Protein AF-A0A9P9GYM7-F1 (afdb_monomer_lite)

Foldseek 3Di:
DFPCPPPPACNVPPLVCQLVPPVALLSLLSVLLVVLLVCLVVVNNVSSVVSNVSSVVSLCVLQDDDPPHPDRPQDVSSLSSLLSNLVSQVSPPVRPCNVVSLVVSVVSVCVVCVPLPPQPALHRSLLSSLVSLVVVCVVDVVVVPPPNVVSVVSVPPYDHDPRRDDPPPPDDD

Secondary structure (DSSP, 8-state):
-B-TT-TTSHIIIIIHHHHHHH-SHHHHHHHHHHHHHHHHHTT-HHHHHHHHHHHHHHHHHHHSPPTT-SS----HHHHHHHHHHHHHHHH-TT-TTHHHHHHHHHHHHHHH-SSTTS-----HHHHHHHHHHHHHHHH-GGGGGTTSHHHHHHHTT----TTSB--------

Sequence (173 aa):
MISTTQVRNGFSKDLMQMVLSRGDTATRALWNSMMAVAAIHYSEKAVALTYMTNAFRWLSASLSPGRNANTMELNETHFATCMMLCTYSVFDETDSHWLTHLNGAKSMLQKLYPDHKKHIKADFLFTWFLYHEVLACFAQPLRQANNCLDVLLLLKTSDCDSTLVGHDKICSE

pLDDT: mean 76.63, std 17.41, range [35.94, 96.94]

InterPro domains:
  IPR021858 Fungal transcription factor [PF11951] (6-141)

Radius of gyration: 16.47 Å; chains: 1; bounding box: 66×39×39 Å

Structure (mmCIF, N/CA/C/O backbone):
data_AF-A0A9P9GYM7-F1
#
_entry.id   AF-A0A9P9GYM7-F1
#
loop_
_atom_site.group_PDB
_atom_site.id
_atom_site.type_symbol
_atom_site.label_atom_id
_atom_site.label_alt_id
_atom_site.label_comp_id
_atom_site.label_asym_id
_atom_site.label_entity_id
_atom_site.label_seq_id
_atom_site.pdbx_PDB_ins_code
_atom_site.Cartn_x
_atom_site.Cartn_y
_atom_site.Cartn_z
_atom_site.occupancy
_atom_site.B_iso_or_equiv
_atom_site.auth_seq_id
_atom_site.auth_comp_id
_atom_site.auth_asym_id
_atom_site.auth_atom_id
_atom_site.pdbx_PDB_model_num
ATOM 1 N N . MET A 1 1 ? -14.441 3.290 1.509 1.00 52.06 1 MET A N 1
ATOM 2 C CA . MET A 1 1 ? -13.468 2.317 2.044 1.00 52.06 1 MET A CA 1
ATOM 3 C C . MET A 1 1 ? -13.149 1.337 0.928 1.00 52.06 1 MET A C 1
ATOM 5 O O . MET A 1 1 ? -14.090 0.824 0.335 1.00 52.06 1 MET A O 1
ATOM 9 N N . ILE A 1 2 ? -11.874 1.135 0.583 1.00 65.25 2 ILE A N 1
ATOM 10 C CA . ILE A 1 2 ? -11.497 0.097 -0.388 1.00 65.25 2 ILE A CA 1
ATOM 11 C C . ILE A 1 2 ? -11.692 -1.257 0.283 1.00 65.25 2 ILE A C 1
ATOM 13 O O . ILE A 1 2 ? -11.210 -1.467 1.395 1.00 65.25 2 ILE A O 1
ATOM 17 N N . SER A 1 3 ? -12.396 -2.167 -0.385 1.00 65.00 3 SER A N 1
ATOM 18 C CA . SER A 1 3 ? -12.511 -3.538 0.098 1.00 65.00 3 SER A CA 1
ATOM 19 C C . SER A 1 3 ? -11.220 -4.291 -0.223 1.00 65.00 3 SER A C 1
ATOM 21 O O . SER A 1 3 ? -10.965 -4.624 -1.375 1.00 65.00 3 SER A O 1
ATOM 23 N N . THR A 1 4 ? -10.400 -4.574 0.789 1.00 64.44 4 THR A N 1
ATOM 24 C CA . THR A 1 4 ? -9.218 -5.450 0.671 1.00 64.44 4 THR A CA 1
ATOM 25 C C . THR A 1 4 ? -9.593 -6.925 0.488 1.00 64.44 4 THR A C 1
ATOM 27 O O . THR A 1 4 ? -8.745 -7.736 0.128 1.00 64.44 4 THR A O 1
ATOM 30 N N . THR A 1 5 ? -10.865 -7.280 0.695 1.00 63.81 5 THR A N 1
ATOM 31 C CA . THR A 1 5 ? -11.397 -8.651 0.621 1.00 63.81 5 THR A CA 1
ATOM 32 C C . THR A 1 5 ? -12.139 -8.952 -0.684 1.00 63.81 5 THR A C 1
ATOM 34 O O . THR A 1 5 ? -12.495 -10.102 -0.945 1.00 63.81 5 THR A O 1
ATOM 37 N N . GLN A 1 6 ? -12.378 -7.950 -1.534 1.00 68.38 6 GLN A N 1
ATOM 38 C CA . GLN A 1 6 ? -13.114 -8.130 -2.783 1.00 68.38 6 GLN A CA 1
ATOM 39 C C . GLN A 1 6 ? -12.287 -8.898 -3.824 1.00 68.38 6 GLN A C 1
ATOM 41 O O . GLN A 1 6 ? -11.355 -8.376 -4.421 1.00 68.38 6 GLN A O 1
ATOM 46 N N . VAL A 1 7 ? -12.703 -10.130 -4.122 1.00 61.91 7 VAL A N 1
ATOM 47 C CA . VAL A 1 7 ? -11.981 -11.096 -4.982 1.00 61.91 7 VAL A CA 1
ATOM 48 C C . VAL A 1 7 ? -11.695 -10.586 -6.406 1.00 61.91 7 VAL A C 1
ATOM 50 O O . VAL A 1 7 ? -10.807 -11.094 -7.083 1.00 61.91 7 VAL A O 1
ATOM 53 N N . ARG A 1 8 ? -12.453 -9.592 -6.887 1.00 66.56 8 ARG A N 1
ATOM 54 C CA . ARG A 1 8 ? -12.339 -9.063 -8.257 1.00 66.56 8 ARG A CA 1
ATOM 55 C C . ARG A 1 8 ? -11.364 -7.899 -8.420 1.00 66.56 8 ARG A C 1
ATOM 57 O O . ARG A 1 8 ? -11.152 -7.482 -9.552 1.00 66.56 8 ARG A O 1
ATOM 64 N N . ASN A 1 9 ? -10.818 -7.355 -7.337 1.00 74.25 9 ASN A N 1
ATOM 65 C CA . ASN A 1 9 ? -9.831 -6.285 -7.444 1.00 74.25 9 ASN A CA 1
ATOM 66 C C . ASN A 1 9 ? -8.413 -6.850 -7.652 1.00 74.25 9 ASN A C 1
ATOM 68 O O . ASN A 1 9 ? -8.181 -8.063 -7.625 1.00 74.25 9 ASN A O 1
ATOM 72 N N . GLY A 1 10 ? -7.442 -5.962 -7.847 1.00 80.31 10 GLY A N 1
ATOM 73 C CA . GLY A 1 10 ? -6.062 -6.360 -8.103 1.00 80.31 10 GLY A CA 1
ATOM 74 C C . GLY A 1 10 ? -5.278 -6.855 -6.883 1.00 80.31 10 GLY A C 1
ATOM 75 O O . GLY A 1 10 ? -4.138 -7.278 -7.061 1.00 80.31 10 GLY A O 1
ATOM 76 N N . PHE A 1 11 ? -5.835 -6.896 -5.660 1.00 83.12 11 PHE A N 1
ATOM 77 C CA . PHE A 1 11 ? -5.107 -7.455 -4.505 1.00 83.12 11 PHE A CA 1
ATOM 78 C C . PHE A 1 11 ? -4.791 -8.945 -4.704 1.00 83.12 11 PHE A C 1
ATOM 80 O O . PHE A 1 11 ? -3.680 -9.389 -4.423 1.00 83.12 11 PHE A O 1
ATOM 87 N N . SER A 1 12 ? -5.746 -9.730 -5.213 1.00 80.31 12 SER A N 1
ATOM 88 C CA . SER A 1 12 ? -5.519 -11.159 -5.460 1.00 80.31 12 SER A CA 1
ATOM 89 C C . SER A 1 12 ? -4.804 -11.414 -6.784 1.00 80.31 12 SER A C 1
ATOM 91 O O . SER A 1 12 ? -3.944 -12.287 -6.846 1.00 80.31 12 SER A O 1
ATOM 93 N N . LYS A 1 13 ? -5.144 -10.670 -7.841 1.00 83.06 13 LYS A N 1
ATOM 94 C CA . LYS A 1 13 ? -4.609 -10.923 -9.182 1.00 83.06 13 LYS A CA 1
ATOM 95 C C . LYS A 1 13 ? -3.229 -10.303 -9.384 1.00 83.06 13 LYS A C 1
ATOM 97 O O . LYS A 1 13 ? -2.314 -11.006 -9.799 1.00 83.06 13 LYS A O 1
ATOM 102 N N . ASP A 1 14 ? -3.073 -9.025 -9.062 1.00 86.75 14 ASP A N 1
ATOM 103 C CA . ASP A 1 14 ? -1.882 -8.263 -9.433 1.00 86.75 14 ASP A CA 1
ATOM 104 C C . ASP A 1 14 ? -0.815 -8.369 -8.337 1.00 86.75 14 ASP A C 1
ATOM 106 O O . ASP A 1 14 ? 0.321 -8.764 -8.605 1.00 86.75 14 ASP A O 1
ATOM 110 N N . LEU A 1 15 ? -1.180 -8.129 -7.070 1.00 88.94 15 LEU A N 1
ATOM 111 C CA . LEU A 1 15 ? -0.207 -8.158 -5.967 1.00 88.94 15 LEU A CA 1
ATOM 112 C C . LEU A 1 15 ? 0.336 -9.565 -5.692 1.00 88.94 15 LEU A C 1
ATOM 114 O O . LEU A 1 15 ? 1.534 -9.712 -5.452 1.00 88.94 15 LEU A O 1
ATOM 118 N N . MET A 1 16 ? -0.496 -10.612 -5.757 1.00 87.69 16 MET A N 1
ATOM 119 C CA . MET A 1 16 ? 0.010 -11.982 -5.588 1.00 87.69 16 MET A CA 1
ATOM 120 C C . MET A 1 16 ? 0.960 -12.380 -6.713 1.00 87.69 16 MET A C 1
ATOM 122 O O . MET A 1 16 ? 1.991 -12.993 -6.442 1.00 87.69 16 MET A O 1
ATOM 126 N N . GLN A 1 17 ? 0.671 -11.992 -7.958 1.00 86.94 17 GLN A N 1
ATOM 127 C CA . GLN A 1 17 ? 1.601 -12.223 -9.063 1.00 86.94 17 GLN A CA 1
ATOM 128 C C . GLN A 1 17 ? 2.928 -11.493 -8.837 1.00 86.94 17 GLN A C 1
ATOM 130 O O . GLN A 1 17 ? 3.986 -12.092 -9.031 1.00 86.94 17 GLN A O 1
ATOM 135 N N . MET A 1 18 ? 2.895 -10.246 -8.350 1.00 88.50 18 MET A N 1
ATOM 136 C CA . MET A 1 18 ? 4.110 -9.500 -8.010 1.00 88.50 18 MET A CA 1
ATOM 137 C C . MET A 1 18 ? 4.942 -10.225 -6.954 1.00 88.50 18 MET A C 1
ATOM 139 O O . MET A 1 18 ? 6.137 -10.428 -7.172 1.00 88.50 18 MET A O 1
ATOM 143 N N . VAL A 1 19 ? 4.334 -10.674 -5.851 1.00 90.38 19 VAL A N 1
ATOM 144 C CA . VAL A 1 19 ? 5.060 -11.384 -4.784 1.00 90.38 19 VAL A CA 1
ATOM 145 C C . VAL A 1 19 ? 5.702 -12.678 -5.289 1.00 90.38 19 VAL A C 1
ATOM 147 O O . VAL A 1 19 ? 6.852 -12.966 -4.957 1.00 90.38 19 VAL A O 1
ATOM 150 N N . LEU A 1 20 ? 4.984 -13.454 -6.099 1.00 87.62 20 LEU A N 1
ATOM 151 C CA . LEU A 1 20 ? 5.435 -14.773 -6.546 1.00 87.62 20 LEU A CA 1
ATOM 152 C C . LEU A 1 20 ? 6.452 -14.719 -7.701 1.00 87.62 20 LEU A C 1
ATOM 154 O O . LEU A 1 20 ? 7.033 -15.743 -8.047 1.00 87.62 20 LEU A O 1
ATOM 158 N N . SER A 1 21 ? 6.687 -13.544 -8.294 1.00 81.94 21 SER A N 1
ATOM 159 C CA . SER A 1 21 ? 7.450 -13.411 -9.542 1.00 81.94 21 SER A CA 1
ATOM 160 C C . SER A 1 21 ? 8.975 -13.547 -9.413 1.00 81.94 21 SER A C 1
ATOM 162 O O . SER A 1 21 ? 9.603 -14.094 -10.320 1.00 81.94 21 SER A O 1
ATOM 164 N N . ARG A 1 22 ? 9.603 -13.014 -8.349 1.00 73.38 22 ARG A N 1
ATOM 165 C CA . ARG A 1 22 ? 11.076 -12.826 -8.307 1.00 73.38 22 ARG A CA 1
ATOM 166 C C . ARG A 1 22 ? 11.775 -13.285 -7.025 1.00 73.38 22 ARG A C 1
ATOM 168 O O . ARG A 1 22 ? 12.983 -13.495 -7.062 1.00 73.38 22 ARG A O 1
ATOM 175 N N . GLY A 1 23 ? 11.068 -13.448 -5.903 1.00 80.69 23 GLY A N 1
ATOM 176 C CA . GLY A 1 23 ? 11.645 -13.905 -4.623 1.00 80.69 23 GLY A CA 1
ATOM 177 C C . GLY A 1 23 ? 12.771 -13.030 -4.028 1.00 80.69 23 GLY A C 1
ATOM 178 O O . GLY A 1 23 ? 13.445 -13.448 -3.080 1.00 80.69 23 GLY A O 1
ATOM 179 N N . ASP A 1 24 ? 12.991 -11.838 -4.585 1.00 88.44 24 ASP A N 1
ATOM 180 C CA . ASP A 1 24 ? 13.973 -10.833 -4.175 1.00 88.44 24 ASP A CA 1
ATOM 181 C C . ASP A 1 24 ? 13.575 -10.068 -2.888 1.00 88.44 24 ASP A C 1
ATOM 183 O O . ASP A 1 24 ? 12.558 -10.331 -2.243 1.00 88.44 24 ASP A O 1
ATOM 187 N N . THR A 1 25 ? 14.396 -9.104 -2.465 1.00 91.69 25 THR A N 1
ATOM 188 C CA . THR A 1 25 ? 14.125 -8.307 -1.255 1.00 91.69 25 THR A CA 1
ATOM 189 C C . THR A 1 25 ? 12.873 -7.436 -1.385 1.00 91.69 25 THR A C 1
ATOM 191 O O . THR A 1 25 ? 12.156 -7.275 -0.398 1.00 91.69 25 THR A O 1
ATOM 194 N N . ALA A 1 26 ? 12.559 -6.938 -2.585 1.00 91.44 26 ALA A N 1
ATOM 195 C CA . ALA A 1 26 ? 11.363 -6.137 -2.840 1.00 91.44 26 ALA A CA 1
ATOM 196 C C . ALA A 1 26 ? 10.077 -6.973 -2.720 1.00 91.44 26 ALA A C 1
ATOM 198 O O . ALA A 1 26 ? 9.129 -6.567 -2.051 1.00 91.44 26 ALA A O 1
ATOM 199 N N . THR A 1 27 ? 10.051 -8.174 -3.301 1.00 93.25 27 THR A N 1
ATOM 200 C CA . THR A 1 27 ? 8.915 -9.105 -3.180 1.00 93.25 27 THR A CA 1
ATOM 201 C C . THR A 1 27 ? 8.718 -9.578 -1.741 1.00 93.25 27 THR A C 1
ATOM 203 O O . THR A 1 27 ? 7.578 -9.672 -1.286 1.00 93.25 27 THR A O 1
ATOM 206 N N . ARG A 1 28 ? 9.799 -9.780 -0.969 1.00 95.12 28 ARG A N 1
ATOM 207 C CA . ARG A 1 28 ? 9.699 -10.028 0.483 1.00 95.12 28 ARG A CA 1
ATOM 208 C C . ARG A 1 28 ? 9.103 -8.849 1.239 1.00 95.12 28 ARG A C 1
ATOM 210 O O . ARG A 1 28 ? 8.337 -9.076 2.175 1.00 95.12 28 ARG A O 1
ATOM 217 N N . ALA A 1 29 ? 9.447 -7.618 0.866 1.00 95.62 29 ALA A N 1
ATOM 218 C CA . ALA A 1 29 ? 8.863 -6.428 1.474 1.00 95.62 29 ALA A CA 1
ATOM 219 C C . ALA A 1 29 ? 7.345 -6.383 1.241 1.00 95.62 29 ALA A C 1
ATOM 221 O O . ALA A 1 29 ? 6.591 -6.238 2.204 1.00 95.62 29 ALA A O 1
ATOM 222 N N . LEU A 1 30 ? 6.908 -6.618 -0.002 1.00 95.50 30 LEU A N 1
ATOM 223 C CA . LEU A 1 30 ? 5.491 -6.676 -0.366 1.00 95.50 30 LEU A CA 1
ATOM 224 C C . LEU A 1 30 ? 4.756 -7.812 0.355 1.00 95.50 30 LEU A C 1
ATOM 226 O O . LEU A 1 30 ? 3.690 -7.599 0.918 1.00 95.50 30 LEU A O 1
ATOM 230 N N . TRP A 1 31 ? 5.333 -9.013 0.400 1.00 95.94 31 TRP A N 1
ATOM 231 C CA . TRP A 1 31 ? 4.727 -10.134 1.120 1.00 95.94 31 TRP A CA 1
ATOM 232 C C . TRP A 1 31 ? 4.505 -9.811 2.599 1.00 95.94 31 TRP A C 1
ATOM 234 O O . TRP A 1 31 ? 3.422 -10.037 3.130 1.00 95.94 31 TRP A O 1
ATOM 244 N N . ASN A 1 32 ? 5.514 -9.245 3.267 1.00 96.94 32 ASN A N 1
ATOM 245 C CA . ASN A 1 32 ? 5.397 -8.888 4.677 1.00 96.94 32 ASN A CA 1
ATOM 246 C C . ASN A 1 32 ? 4.343 -7.793 4.895 1.00 96.94 32 ASN A C 1
ATOM 248 O O . ASN A 1 32 ? 3.577 -7.892 5.846 1.00 96.94 32 ASN A O 1
ATOM 252 N N . SER A 1 33 ? 4.232 -6.789 4.019 1.00 95.94 33 SER A N 1
ATOM 253 C CA . SER A 1 33 ? 3.182 -5.771 4.167 1.00 95.94 33 SER A CA 1
ATOM 254 C C . SER A 1 33 ? 1.781 -6.340 3.912 1.00 95.94 33 SER A C 1
ATOM 256 O O . SER A 1 33 ? 0.839 -5.964 4.609 1.00 95.94 33 SER A O 1
ATOM 258 N N . MET A 1 34 ? 1.638 -7.306 2.998 1.00 94.62 34 MET A N 1
ATOM 259 C CA . MET A 1 34 ? 0.384 -8.044 2.807 1.00 94.62 34 MET A CA 1
ATOM 260 C C . MET A 1 34 ? -0.003 -8.866 4.036 1.00 94.62 34 MET A C 1
ATOM 262 O O . MET A 1 34 ? -1.146 -8.794 4.488 1.00 94.62 34 MET A O 1
ATOM 266 N N . MET A 1 35 ? 0.954 -9.589 4.621 1.00 94.88 35 MET A N 1
ATOM 267 C CA . MET A 1 35 ? 0.732 -10.349 5.852 1.00 94.88 35 MET A CA 1
ATOM 268 C C . MET A 1 35 ? 0.396 -9.444 7.041 1.00 94.88 35 MET A C 1
ATOM 270 O O . MET A 1 35 ? -0.415 -9.829 7.877 1.00 94.88 35 MET A O 1
ATOM 274 N N . ALA A 1 36 ? 0.956 -8.232 7.102 1.00 94.31 36 ALA A N 1
ATOM 275 C CA . ALA A 1 36 ? 0.628 -7.257 8.138 1.00 94.31 36 ALA A CA 1
ATOM 276 C C . ALA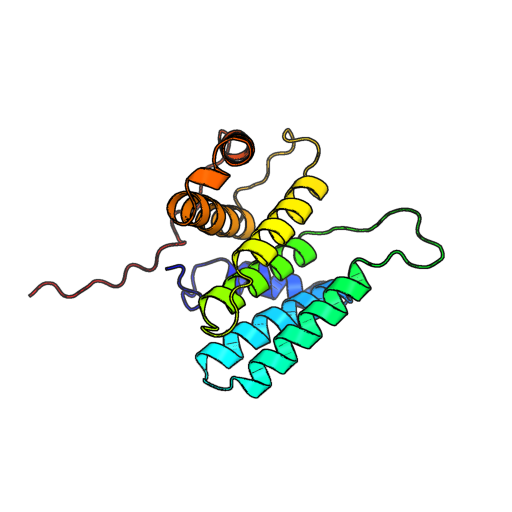 A 1 36 ? -0.847 -6.831 8.072 1.00 94.31 36 ALA A C 1
ATOM 278 O O . ALA A 1 36 ? -1.547 -6.882 9.081 1.00 94.31 36 ALA A O 1
ATOM 279 N N . VAL A 1 37 ? -1.340 -6.472 6.878 1.00 92.19 37 VAL A N 1
ATOM 280 C CA . VAL A 1 37 ? -2.754 -6.111 6.672 1.00 92.19 37 VAL A CA 1
ATOM 281 C C . VAL A 1 37 ? -3.671 -7.295 6.975 1.00 92.19 37 VAL A C 1
ATOM 283 O O . VAL A 1 37 ? -4.674 -7.132 7.667 1.00 92.19 37 VAL A O 1
ATOM 286 N N . ALA A 1 38 ? -3.309 -8.500 6.524 1.00 91.69 38 ALA A N 1
ATOM 287 C CA . ALA A 1 38 ? -4.064 -9.706 6.848 1.00 91.69 38 ALA A CA 1
ATOM 288 C C . ALA A 1 38 ? -4.144 -9.929 8.369 1.00 91.69 38 ALA A C 1
ATOM 290 O O . ALA A 1 38 ? -5.234 -10.106 8.905 1.00 91.69 38 ALA A O 1
ATOM 291 N N . ALA A 1 39 ? -3.017 -9.855 9.080 1.00 92.56 39 ALA A N 1
ATOM 292 C CA . ALA A 1 39 ? -2.960 -10.065 10.525 1.00 92.56 39 ALA A CA 1
ATOM 293 C C . ALA A 1 39 ? -3.790 -9.039 11.321 1.00 92.56 39 ALA A C 1
ATOM 295 O O . ALA A 1 39 ? -4.406 -9.415 12.319 1.00 92.56 39 ALA A O 1
ATOM 296 N N . ILE A 1 40 ? -3.879 -7.777 10.869 1.00 89.44 40 ILE A N 1
ATOM 297 C CA . ILE A 1 40 ? -4.796 -6.794 11.477 1.00 89.44 40 ILE A CA 1
ATOM 298 C C . ILE A 1 40 ? -6.249 -7.248 11.350 1.00 89.44 40 ILE A C 1
ATOM 300 O O . ILE A 1 40 ? -6.984 -7.204 12.335 1.00 89.44 40 ILE A O 1
ATOM 304 N N . HIS A 1 41 ? -6.669 -7.710 10.169 1.00 86.19 41 HIS A N 1
ATOM 305 C CA . HIS A 1 41 ? -8.042 -8.182 9.970 1.00 86.19 41 HIS A CA 1
ATOM 306 C C . HIS A 1 41 ? -8.373 -9.416 10.827 1.00 86.19 41 HIS A C 1
ATOM 308 O O . HIS A 1 41 ? -9.513 -9.565 11.260 1.00 86.19 41 HIS A O 1
ATOM 314 N N . TYR A 1 42 ? -7.383 -10.258 11.135 1.00 86.88 42 TYR A N 1
ATOM 315 C CA . TYR A 1 42 ? -7.521 -11.391 12.061 1.00 86.88 42 TYR A CA 1
ATOM 316 C C . TYR A 1 42 ? -7.351 -11.013 13.549 1.00 86.88 42 TYR A C 1
ATOM 318 O O . TYR A 1 42 ? -7.365 -11.889 14.406 1.00 86.88 42 TYR A O 1
ATOM 326 N N . SER A 1 43 ? -7.259 -9.719 13.887 1.00 77.00 43 SER A N 1
ATOM 327 C CA . SER A 1 43 ? -7.102 -9.191 15.258 1.00 77.00 43 SER A CA 1
ATOM 328 C C . SER A 1 43 ? -5.781 -9.539 15.969 1.00 77.00 43 SER A C 1
ATOM 330 O O . SER A 1 43 ? -5.667 -9.379 17.185 1.00 77.00 43 SER A O 1
ATOM 332 N N . GLU A 1 44 ? -4.735 -9.931 15.239 1.00 84.31 44 GLU A N 1
ATOM 333 C CA . GLU A 1 44 ? -3.421 -10.272 15.804 1.00 84.31 44 GLU A CA 1
ATOM 334 C C . GLU A 1 44 ? -2.441 -9.086 15.750 1.00 84.31 44 GLU A C 1
ATOM 336 O O . GLU A 1 44 ? -1.418 -9.121 15.063 1.00 84.31 44 GLU A O 1
ATOM 341 N N . LYS A 1 45 ? -2.727 -8.012 16.499 1.00 86.31 45 LYS A N 1
ATOM 342 C CA . LYS A 1 45 ? -1.964 -6.743 16.432 1.00 86.31 45 LYS A CA 1
ATOM 343 C C . LYS A 1 45 ? -0.443 -6.907 16.603 1.00 86.31 45 LYS A C 1
ATOM 345 O O . LYS A 1 45 ? 0.328 -6.303 15.865 1.00 86.31 45 LYS A O 1
ATOM 350 N N . ALA A 1 46 ? 0.009 -7.748 17.537 1.00 89.44 46 ALA A N 1
ATOM 351 C CA . ALA A 1 46 ? 1.443 -7.974 17.767 1.00 89.44 46 ALA A CA 1
ATOM 352 C C . ALA A 1 46 ? 2.141 -8.652 16.569 1.00 89.44 46 ALA A C 1
ATOM 354 O O . ALA A 1 46 ? 3.275 -8.316 16.210 1.00 89.44 46 ALA A O 1
ATOM 355 N N . VAL A 1 47 ? 1.449 -9.594 15.925 1.00 93.12 47 VAL A N 1
ATOM 356 C CA . VAL A 1 47 ? 1.939 -10.295 14.733 1.00 93.12 47 VAL A CA 1
ATOM 357 C C . VAL A 1 47 ? 1.927 -9.348 13.534 1.00 93.12 47 VAL A C 1
ATOM 359 O O . VAL A 1 47 ? 2.903 -9.282 12.786 1.00 93.12 47 VAL A O 1
ATOM 362 N N . ALA A 1 48 ? 0.872 -8.544 13.405 1.00 93.25 48 ALA A N 1
ATOM 363 C CA . ALA A 1 48 ? 0.755 -7.522 12.377 1.00 93.25 48 ALA A CA 1
ATOM 364 C C . ALA A 1 48 ? 1.902 -6.501 12.431 1.00 93.25 48 ALA A C 1
ATOM 366 O O . ALA A 1 48 ? 2.546 -6.250 11.411 1.00 93.25 48 ALA A O 1
ATOM 367 N N . LEU A 1 49 ? 2.234 -6.000 13.626 1.00 91.69 49 LEU A N 1
ATOM 368 C CA . LEU A 1 49 ? 3.358 -5.084 13.837 1.00 91.69 49 LEU A CA 1
ATOM 369 C C . LEU A 1 49 ? 4.702 -5.716 13.445 1.00 91.69 49 LEU A C 1
ATOM 371 O O . LEU A 1 49 ? 5.567 -5.060 12.859 1.00 91.69 49 LEU A O 1
ATOM 375 N N . THR A 1 50 ? 4.882 -7.007 13.734 1.00 94.94 50 THR A N 1
ATOM 376 C CA . THR A 1 50 ? 6.091 -7.750 13.351 1.00 94.94 50 THR A CA 1
ATOM 377 C C . THR A 1 50 ? 6.235 -7.812 11.831 1.00 94.94 50 THR A C 1
ATOM 379 O O . THR A 1 50 ? 7.308 -7.527 11.290 1.00 94.94 50 THR A O 1
ATOM 382 N N . TYR A 1 51 ? 5.151 -8.136 11.125 1.00 96.56 51 TYR A N 1
ATOM 383 C CA . TYR A 1 51 ? 5.131 -8.144 9.666 1.00 96.56 51 TYR A CA 1
ATOM 384 C C . TYR A 1 51 ? 5.344 -6.746 9.070 1.00 96.56 51 TYR A C 1
ATOM 386 O O . TYR A 1 51 ? 6.154 -6.602 8.156 1.00 96.56 51 TYR A O 1
ATOM 394 N N . MET A 1 52 ? 4.721 -5.704 9.627 1.00 94.38 52 MET A N 1
ATOM 395 C CA . MET A 1 52 ? 4.927 -4.312 9.207 1.00 94.38 52 MET A CA 1
ATOM 396 C C . MET A 1 52 ? 6.396 -3.894 9.366 1.00 94.38 52 MET A C 1
ATOM 398 O O . MET A 1 52 ? 7.020 -3.420 8.414 1.00 94.38 52 MET A O 1
ATOM 402 N N . THR A 1 53 ? 7.004 -4.179 10.518 1.00 94.81 53 THR A N 1
ATOM 403 C CA . THR A 1 53 ? 8.419 -3.871 10.785 1.00 94.81 53 THR A CA 1
ATOM 404 C C . THR A 1 53 ? 9.345 -4.604 9.812 1.00 94.81 53 THR A C 1
ATOM 406 O O . THR A 1 53 ? 10.290 -4.026 9.266 1.00 94.81 53 THR A O 1
ATOM 409 N N . ASN A 1 54 ? 9.062 -5.881 9.538 1.00 96.81 54 ASN A N 1
ATOM 410 C CA . ASN A 1 54 ? 9.808 -6.657 8.553 1.00 96.81 54 ASN A CA 1
ATOM 411 C C . ASN A 1 54 ? 9.652 -6.088 7.140 1.00 96.81 54 ASN A C 1
ATOM 413 O O . ASN A 1 54 ? 10.642 -6.035 6.409 1.00 96.81 54 ASN A O 1
ATOM 417 N N . ALA A 1 55 ? 8.454 -5.641 6.761 1.00 96.50 55 ALA A N 1
ATOM 418 C CA . ALA A 1 55 ? 8.210 -5.004 5.473 1.00 96.50 55 ALA A CA 1
ATOM 419 C C . ALA A 1 55 ? 9.066 -3.742 5.308 1.00 96.50 55 ALA A C 1
ATOM 421 O O . ALA A 1 55 ? 9.752 -3.615 4.297 1.00 96.50 55 ALA A O 1
ATOM 422 N N . PHE A 1 56 ? 9.129 -2.870 6.323 1.00 93.69 56 PHE A N 1
ATOM 423 C CA . PHE A 1 56 ? 10.019 -1.701 6.313 1.00 93.69 56 PHE A CA 1
ATOM 424 C C . PHE A 1 56 ? 11.487 -2.073 6.185 1.00 93.69 56 PHE A C 1
ATOM 426 O O . PHE A 1 56 ? 12.213 -1.464 5.401 1.00 93.69 56 PHE A O 1
ATOM 433 N N . ARG A 1 57 ? 11.936 -3.079 6.939 1.00 95.94 57 ARG A N 1
ATOM 434 C CA . ARG A 1 57 ? 13.328 -3.531 6.892 1.00 95.94 57 ARG A CA 1
ATOM 435 C C . ARG A 1 57 ? 13.704 -4.039 5.503 1.00 95.94 57 ARG A C 1
ATOM 437 O O . ARG A 1 57 ? 14.746 -3.653 4.982 1.00 95.94 57 ARG A O 1
ATOM 444 N N . TRP A 1 58 ? 12.867 -4.885 4.903 1.00 95.44 58 TRP A N 1
ATOM 445 C CA . TRP A 1 58 ? 13.109 -5.418 3.561 1.00 95.44 58 TRP A CA 1
ATOM 446 C C . TRP A 1 58 ? 13.009 -4.341 2.485 1.00 95.44 58 TRP A C 1
ATOM 448 O O . TRP A 1 58 ? 13.853 -4.323 1.595 1.00 95.44 58 TRP A O 1
ATOM 458 N N . LEU A 1 59 ? 12.051 -3.419 2.610 1.00 93.38 59 LEU A N 1
ATOM 459 C CA . LEU A 1 59 ? 11.918 -2.273 1.717 1.00 93.38 59 LEU A CA 1
ATOM 460 C C . LEU A 1 59 ? 13.167 -1.387 1.790 1.00 93.38 59 LEU A C 1
ATOM 462 O O . LEU A 1 59 ? 13.777 -1.082 0.780 1.00 93.38 59 LEU A O 1
ATOM 466 N N . SER A 1 60 ? 13.616 -1.021 2.989 1.00 92.62 60 SER A N 1
ATOM 467 C CA . SER A 1 60 ? 14.839 -0.231 3.164 1.00 92.62 60 SER A CA 1
ATOM 468 C C . SER A 1 60 ? 16.069 -0.945 2.589 1.00 92.62 60 SER A C 1
ATOM 470 O O . SER A 1 60 ? 16.884 -0.332 1.897 1.00 92.62 60 SER A O 1
ATOM 472 N N . ALA A 1 61 ? 16.172 -2.261 2.797 1.00 91.56 61 ALA A N 1
ATOM 473 C CA . ALA A 1 61 ? 17.248 -3.073 2.239 1.00 91.56 61 ALA A CA 1
ATOM 474 C C . ALA A 1 61 ? 17.202 -3.151 0.702 1.00 91.56 61 ALA A C 1
ATOM 476 O O . ALA A 1 61 ? 18.258 -3.154 0.078 1.00 91.56 61 ALA A O 1
ATOM 477 N N . SER A 1 62 ? 16.016 -3.200 0.086 1.00 89.81 62 SER A N 1
ATOM 478 C CA . SER A 1 62 ? 15.869 -3.233 -1.376 1.00 89.81 62 SER A CA 1
ATOM 479 C C . SER A 1 62 ? 16.117 -1.872 -2.029 1.00 89.81 62 SER A C 1
ATOM 481 O O . SER A 1 62 ? 16.593 -1.809 -3.158 1.00 89.81 62 SER A O 1
ATOM 483 N N . LEU A 1 63 ? 15.839 -0.783 -1.306 1.00 87.94 63 LEU A N 1
ATOM 484 C CA . LEU A 1 63 ? 16.090 0.587 -1.755 1.00 87.94 63 LEU A CA 1
ATOM 485 C C . LEU A 1 63 ? 17.547 1.034 -1.518 1.00 87.94 63 LEU A C 1
ATOM 487 O O . LEU A 1 63 ? 17.980 2.033 -2.093 1.00 87.94 63 LEU A O 1
ATOM 491 N N . SER A 1 64 ? 18.300 0.327 -0.669 1.00 84.56 64 SER A N 1
ATOM 492 C CA . SER A 1 64 ? 19.697 0.644 -0.367 1.00 84.56 64 SER A CA 1
ATOM 493 C C . SER A 1 64 ? 20.600 0.246 -1.538 1.00 84.56 64 SER A C 1
ATOM 495 O O . SER A 1 64 ? 20.649 -0.936 -1.887 1.00 84.56 64 SER A O 1
ATOM 497 N N . PRO A 1 65 ? 21.348 1.183 -2.149 1.00 67.69 65 PRO A N 1
ATOM 498 C CA . PRO A 1 65 ? 22.246 0.846 -3.242 1.00 67.69 65 PRO A CA 1
ATOM 499 C C . PRO A 1 65 ? 23.321 -0.128 -2.750 1.00 67.69 65 PRO A C 1
ATOM 501 O O . PRO A 1 65 ? 24.016 0.120 -1.761 1.00 67.69 65 PRO A O 1
ATOM 504 N N . GLY A 1 66 ? 23.460 -1.258 -3.446 1.00 63.44 66 GLY A N 1
ATOM 505 C CA . GLY A 1 66 ? 24.584 -2.160 -3.225 1.00 63.44 66 GLY A CA 1
ATOM 506 C C . GLY A 1 66 ? 25.901 -1.424 -3.482 1.00 63.44 66 GLY A C 1
ATOM 507 O O . GLY A 1 66 ? 25.965 -0.545 -4.337 1.00 63.44 66 GLY A O 1
ATOM 508 N N . ARG A 1 67 ? 26.966 -1.812 -2.771 1.00 52.91 67 ARG A N 1
ATOM 509 C CA . ARG A 1 67 ? 28.296 -1.160 -2.748 1.00 52.91 67 ARG A CA 1
ATOM 510 C C . ARG A 1 67 ? 28.921 -0.872 -4.134 1.00 52.91 67 ARG A C 1
ATOM 512 O O . ARG A 1 67 ? 29.854 -0.083 -4.205 1.00 52.91 67 ARG A O 1
ATOM 519 N N . ASN A 1 68 ? 28.392 -1.483 -5.202 1.00 50.84 68 ASN A N 1
ATOM 520 C CA . ASN A 1 68 ? 28.879 -1.416 -6.583 1.00 50.84 68 ASN A CA 1
ATOM 521 C C . ASN A 1 68 ? 27.802 -1.008 -7.622 1.00 50.84 68 ASN A C 1
ATOM 523 O O . ASN A 1 68 ? 28.078 -1.060 -8.818 1.00 50.84 68 ASN A O 1
ATOM 527 N N . ALA A 1 69 ? 26.576 -0.656 -7.213 1.00 54.62 69 ALA A N 1
ATOM 528 C CA . ALA A 1 69 ? 25.486 -0.315 -8.132 1.00 54.62 69 ALA A CA 1
ATOM 529 C C . ALA A 1 69 ? 25.230 1.199 -8.129 1.00 54.62 69 ALA A C 1
ATOM 531 O O . ALA A 1 69 ? 24.747 1.756 -7.147 1.00 54.62 69 ALA A O 1
ATOM 532 N N . ASN A 1 70 ? 25.530 1.865 -9.247 1.00 52.38 70 ASN A N 1
ATOM 533 C CA . ASN A 1 70 ? 25.333 3.313 -9.401 1.00 52.38 70 ASN A CA 1
ATOM 534 C C . ASN A 1 70 ? 23.862 3.719 -9.597 1.00 52.38 70 ASN A C 1
ATOM 536 O O . ASN A 1 70 ? 23.559 4.909 -9.634 1.00 52.38 70 ASN A O 1
ATOM 540 N N . THR A 1 71 ? 22.943 2.763 -9.748 1.00 56.16 71 THR A N 1
ATOM 541 C CA . THR A 1 71 ? 21.515 3.030 -9.953 1.00 56.16 71 THR A CA 1
ATOM 542 C C . THR A 1 71 ? 20.654 2.077 -9.133 1.00 56.16 71 THR A C 1
ATOM 544 O O . THR A 1 71 ? 20.913 0.882 -9.032 1.00 56.16 71 THR A O 1
ATOM 547 N N . MET A 1 72 ? 19.637 2.655 -8.505 1.00 64.38 72 MET A N 1
ATOM 548 C CA . MET A 1 72 ? 18.617 1.972 -7.723 1.00 64.38 72 MET A CA 1
ATOM 549 C C . MET A 1 72 ? 17.578 1.372 -8.679 1.00 64.38 72 MET A C 1
ATOM 551 O O . MET A 1 72 ? 16.901 2.120 -9.384 1.00 64.38 72 MET A O 1
ATOM 555 N N . GLU A 1 73 ? 17.435 0.044 -8.710 1.00 70.94 73 GLU A N 1
ATOM 556 C CA . GLU A 1 73 ? 16.399 -0.630 -9.508 1.00 70.94 73 GLU A CA 1
ATOM 557 C C . GLU A 1 73 ? 15.029 -0.513 -8.824 1.00 70.94 73 GLU A C 1
ATOM 559 O O . GLU A 1 73 ? 14.546 -1.420 -8.144 1.00 70.94 73 GLU A O 1
ATOM 564 N N . LEU A 1 74 ? 14.399 0.648 -8.986 1.00 80.81 74 LEU A N 1
ATOM 565 C CA . LEU A 1 74 ? 13.033 0.874 -8.532 1.00 80.81 74 LEU A CA 1
ATOM 566 C C . LEU A 1 74 ? 12.060 0.145 -9.466 1.00 80.81 74 LEU A C 1
ATOM 568 O O . LEU A 1 74 ? 12.187 0.200 -10.687 1.00 80.81 74 LEU A O 1
ATOM 572 N N . ASN A 1 75 ? 11.085 -0.550 -8.888 1.00 85.44 75 ASN A N 1
ATOM 573 C CA . ASN A 1 75 ? 10.073 -1.305 -9.625 1.00 85.44 75 ASN A CA 1
ATOM 574 C C . ASN A 1 75 ? 8.691 -1.159 -8.966 1.00 85.44 75 ASN A C 1
ATOM 576 O O . ASN A 1 75 ? 8.574 -0.634 -7.854 1.00 85.44 75 ASN A O 1
ATOM 580 N N . GLU A 1 76 ? 7.649 -1.641 -9.640 1.00 88.12 76 GLU A N 1
ATOM 581 C CA . GLU A 1 76 ? 6.260 -1.558 -9.171 1.00 88.12 76 GLU A CA 1
ATOM 582 C C . GLU A 1 76 ? 6.029 -2.268 -7.828 1.00 88.12 76 GLU A C 1
ATOM 584 O O . GLU A 1 76 ? 5.196 -1.824 -7.043 1.00 88.12 76 GLU A O 1
ATOM 589 N N . THR A 1 77 ? 6.818 -3.292 -7.490 1.00 91.12 77 THR A N 1
ATOM 590 C CA . THR A 1 77 ? 6.750 -3.982 -6.192 1.00 91.12 77 THR A CA 1
ATOM 591 C C . THR A 1 77 ? 7.060 -3.043 -5.023 1.00 91.12 77 THR A C 1
ATOM 593 O O . THR A 1 77 ? 6.426 -3.132 -3.970 1.00 91.12 77 THR A O 1
ATOM 596 N N . HIS A 1 78 ? 7.994 -2.101 -5.193 1.00 91.75 78 HIS A N 1
ATOM 597 C CA . HIS A 1 78 ? 8.283 -1.087 -4.173 1.00 91.75 78 HIS A CA 1
ATOM 598 C C . HIS A 1 78 ? 7.088 -0.150 -3.972 1.00 91.75 78 HIS A C 1
ATOM 600 O O . HIS A 1 78 ? 6.699 0.131 -2.838 1.00 91.75 78 HIS A O 1
ATOM 606 N N . PHE A 1 79 ? 6.470 0.286 -5.072 1.00 91.50 79 PHE A N 1
ATOM 607 C CA . PHE A 1 79 ? 5.268 1.115 -5.037 1.00 91.50 79 PHE A CA 1
ATOM 608 C C . PHE A 1 79 ? 4.089 0.378 -4.380 1.00 91.50 79 PHE A C 1
ATOM 610 O O . PHE A 1 79 ? 3.484 0.907 -3.447 1.00 91.50 79 PHE A O 1
ATOM 617 N N . ALA A 1 80 ? 3.835 -0.875 -4.768 1.00 92.88 80 ALA A N 1
ATOM 618 C CA . ALA A 1 80 ? 2.828 -1.740 -4.156 1.00 92.88 80 ALA A CA 1
ATOM 619 C C . ALA A 1 80 ? 3.068 -1.939 -2.651 1.00 92.88 80 ALA A C 1
ATOM 621 O O . ALA A 1 80 ? 2.128 -1.911 -1.859 1.00 92.88 80 ALA A O 1
ATOM 622 N N . THR A 1 81 ? 4.333 -2.081 -2.237 1.00 94.69 81 THR A N 1
ATOM 623 C CA . THR A 1 81 ? 4.696 -2.218 -0.819 1.00 94.69 81 THR A CA 1
ATOM 624 C C . THR A 1 81 ? 4.317 -0.964 -0.036 1.00 94.69 81 THR A C 1
ATOM 626 O O . THR A 1 81 ? 3.683 -1.076 1.011 1.00 94.69 81 THR A O 1
ATOM 629 N N . CYS A 1 82 ? 4.647 0.229 -0.546 1.00 94.25 82 CYS A N 1
ATOM 630 C CA . CYS A 1 82 ? 4.242 1.491 0.078 1.00 94.25 82 CYS A CA 1
ATOM 631 C C . CYS A 1 82 ? 2.716 1.632 0.155 1.00 94.25 82 CYS A C 1
ATOM 633 O O . CYS A 1 82 ? 2.206 2.113 1.164 1.00 94.25 82 CYS A O 1
ATOM 635 N N . MET A 1 83 ? 1.985 1.178 -0.867 1.00 94.12 83 MET A N 1
ATOM 636 C CA . MET A 1 83 ? 0.521 1.190 -0.860 1.00 94.12 83 MET A CA 1
ATOM 637 C C . MET A 1 83 ? -0.081 0.230 0.176 1.00 94.12 83 MET A C 1
ATOM 639 O O . MET A 1 83 ? -1.016 0.604 0.885 1.00 94.12 83 MET A O 1
ATOM 643 N N . MET A 1 84 ? 0.488 -0.967 0.348 1.00 94.00 84 MET A N 1
ATOM 644 C CA . MET A 1 84 ? 0.061 -1.893 1.405 1.00 94.00 84 MET A CA 1
ATOM 645 C C . MET A 1 84 ? 0.329 -1.325 2.801 1.00 94.00 84 MET A C 1
ATOM 647 O O . MET A 1 84 ? -0.530 -1.431 3.668 1.00 94.00 84 MET A O 1
ATOM 651 N N . LEU A 1 85 ? 1.477 -0.674 3.016 1.00 93.88 85 LEU A N 1
ATOM 652 C CA . LEU A 1 85 ? 1.792 0.001 4.284 1.00 93.88 85 LEU A CA 1
ATOM 653 C C . LEU A 1 85 ? 0.861 1.194 4.540 1.00 93.88 85 LEU A C 1
ATOM 655 O O . LEU A 1 85 ? 0.387 1.383 5.651 1.00 93.88 85 LEU A O 1
ATOM 659 N N . CYS A 1 86 ? 0.524 1.949 3.494 1.00 92.88 86 CYS A N 1
ATOM 660 C CA . CYS A 1 86 ? -0.493 2.997 3.556 1.00 92.88 86 CYS A CA 1
ATOM 661 C C . CYS A 1 86 ? -1.855 2.433 3.993 1.00 92.88 86 CYS A C 1
ATOM 663 O O . CYS A 1 86 ? -2.529 3.027 4.827 1.00 92.88 86 CYS A O 1
ATOM 665 N N . THR A 1 87 ? -2.238 1.259 3.490 1.00 91.75 87 THR A N 1
ATOM 666 C C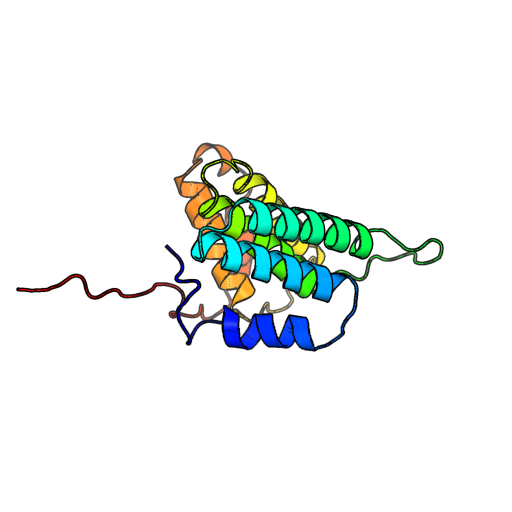A . THR A 1 87 ? -3.481 0.583 3.893 1.00 91.75 87 THR A CA 1
ATOM 667 C C . THR A 1 87 ? -3.416 0.001 5.301 1.00 91.75 87 THR A C 1
ATOM 669 O O . THR A 1 87 ? -4.399 0.104 6.027 1.00 91.75 87 THR A O 1
ATOM 672 N N . TYR A 1 88 ? -2.271 -0.539 5.724 1.00 91.88 88 TYR A N 1
ATOM 673 C CA . TYR A 1 88 ? -2.046 -0.969 7.107 1.00 91.88 88 TYR A CA 1
ATOM 674 C C . TYR A 1 88 ? -2.383 0.156 8.098 1.00 91.88 88 TYR A C 1
ATOM 676 O O . TYR A 1 88 ? -3.197 -0.054 8.992 1.00 91.88 88 TYR A O 1
ATOM 684 N N . SER A 1 89 ? -1.866 1.369 7.879 1.00 90.69 89 SER A N 1
ATOM 685 C CA . SER A 1 89 ? -2.106 2.510 8.779 1.00 90.69 89 SER A CA 1
ATOM 686 C C . SER A 1 89 ? -3.535 3.053 8.751 1.00 90.69 89 SER A C 1
ATOM 688 O O . SER A 1 89 ? -3.901 3.852 9.600 1.00 90.69 89 SER A O 1
ATOM 690 N N . VAL A 1 90 ? -4.363 2.659 7.776 1.00 87.94 90 VAL A N 1
ATOM 691 C CA . VAL A 1 90 ? -5.804 2.966 7.810 1.00 87.94 90 VAL A CA 1
ATOM 692 C C . VAL A 1 90 ? -6.534 2.050 8.793 1.00 87.94 90 VAL A C 1
ATOM 694 O O . VAL A 1 90 ? -7.539 2.459 9.368 1.00 87.94 90 VAL A O 1
ATOM 697 N N . PHE A 1 91 ? -6.048 0.821 8.982 1.00 85.00 91 PHE A N 1
ATOM 698 C CA . PHE A 1 91 ? -6.671 -0.162 9.869 1.00 85.00 91 PHE A CA 1
ATOM 699 C C . PHE A 1 91 ? -6.050 -0.206 11.272 1.00 85.00 91 PHE A C 1
ATOM 701 O O . PHE A 1 91 ? -6.716 -0.633 12.215 1.00 85.00 91 PHE A O 1
ATOM 708 N N . ASP A 1 92 ? -4.797 0.219 11.435 1.00 83.94 92 ASP A N 1
ATOM 709 C CA . ASP A 1 92 ? -4.166 0.356 12.747 1.00 83.94 92 ASP A CA 1
ATOM 710 C C . ASP A 1 92 ? -4.467 1.733 13.353 1.00 83.94 92 ASP A C 1
ATOM 712 O O . ASP A 1 92 ? -3.831 2.729 13.026 1.00 83.94 92 ASP A O 1
ATOM 716 N N . GLU A 1 93 ? -5.421 1.786 14.284 1.00 73.75 93 GLU A N 1
ATOM 717 C CA . GLU A 1 93 ? -5.810 3.016 14.996 1.00 73.75 93 GLU A CA 1
ATOM 718 C C . GLU A 1 93 ? -4.653 3.678 15.764 1.00 73.75 93 GLU A C 1
ATOM 720 O O . GLU A 1 93 ? -4.726 4.861 16.099 1.00 73.75 93 GLU A O 1
ATOM 725 N N . THR A 1 94 ? -3.589 2.926 16.069 1.00 76.62 94 THR A N 1
ATOM 726 C CA . THR A 1 94 ? -2.407 3.459 16.759 1.00 76.62 94 THR A CA 1
ATOM 727 C C . THR A 1 94 ? -1.373 4.046 15.800 1.00 76.62 94 THR A C 1
ATOM 729 O O . THR A 1 94 ? -0.485 4.787 16.229 1.00 76.62 94 THR A O 1
ATOM 732 N N . ASP A 1 95 ? -1.504 3.763 14.503 1.00 73.94 95 ASP A N 1
ATOM 733 C CA . ASP A 1 95 ? -0.572 4.177 13.469 1.00 73.94 95 ASP A CA 1
ATOM 734 C C . ASP A 1 95 ? -1.081 5.419 12.723 1.00 73.94 95 ASP A C 1
ATOM 736 O O . ASP A 1 95 ? -1.842 5.356 11.760 1.00 73.94 95 ASP A O 1
ATOM 740 N N . SER A 1 96 ? -0.619 6.596 13.141 1.00 73.19 96 SER A N 1
ATOM 741 C CA . SER A 1 96 ? -0.989 7.873 12.516 1.00 73.19 96 SER A CA 1
ATOM 742 C C . SER A 1 96 ? -0.173 8.215 11.258 1.00 73.19 96 SER A C 1
ATOM 744 O O . SER A 1 96 ? -0.252 9.337 10.748 1.00 73.19 96 SER A O 1
ATOM 746 N N . HIS A 1 97 ? 0.598 7.268 10.711 1.00 85.25 97 HIS A N 1
ATOM 747 C CA . HIS A 1 97 ? 1.543 7.519 9.618 1.00 85.25 97 HIS A CA 1
ATOM 748 C C . HIS A 1 97 ? 0.965 7.316 8.209 1.00 85.25 97 HIS A C 1
ATOM 750 O O . HIS A 1 97 ? 1.717 7.365 7.232 1.00 85.25 97 HIS A O 1
ATOM 756 N N . TRP A 1 98 ? -0.360 7.175 8.066 1.00 90.31 98 TRP A N 1
ATOM 757 C CA . TRP A 1 98 ? -1.040 7.010 6.770 1.00 90.31 98 TRP A CA 1
ATOM 758 C C . TRP A 1 98 ? -0.530 7.982 5.689 1.00 90.31 98 TRP A C 1
ATOM 760 O O . TRP A 1 98 ? -0.124 7.567 4.601 1.00 90.31 98 TRP A O 1
ATOM 770 N N . LEU A 1 99 ? -0.461 9.279 6.005 1.00 88.81 99 LEU A N 1
ATOM 771 C CA . LEU A 1 99 ? 0.019 10.304 5.069 1.00 88.81 99 LEU A CA 1
ATOM 772 C C . LEU A 1 99 ? 1.503 10.163 4.732 1.00 88.81 99 LEU A C 1
ATOM 774 O O . LEU A 1 99 ? 1.908 10.436 3.602 1.00 88.81 99 LEU A O 1
ATOM 778 N N . THR A 1 100 ? 2.322 9.733 5.688 1.00 90.12 100 THR A N 1
ATOM 779 C CA . THR A 1 100 ? 3.748 9.475 5.467 1.00 90.12 100 THR A CA 1
ATOM 780 C C . THR A 1 100 ? 3.932 8.345 4.461 1.00 90.12 100 THR A C 1
ATOM 782 O O . THR A 1 100 ? 4.715 8.483 3.520 1.00 90.12 100 THR A O 1
ATOM 785 N N . HIS A 1 101 ? 3.172 7.257 4.590 1.00 91.12 101 HIS A N 1
ATOM 786 C CA . HIS A 1 101 ? 3.233 6.147 3.637 1.00 91.12 101 HIS A CA 1
ATOM 787 C C . HIS A 1 101 ? 2.660 6.516 2.271 1.00 91.12 101 HIS A C 1
ATOM 789 O O . HIS A 1 101 ? 3.244 6.140 1.255 1.00 91.12 101 HIS A O 1
ATOM 795 N N . LEU A 1 102 ? 1.594 7.321 2.230 1.00 91.62 102 LEU A N 1
ATOM 796 C CA . LEU A 1 102 ? 1.052 7.860 0.984 1.00 91.62 102 LEU A CA 1
ATOM 797 C C . LEU A 1 102 ? 2.066 8.755 0.251 1.00 91.62 102 LEU A C 1
ATOM 799 O O . LEU A 1 102 ? 2.261 8.613 -0.955 1.00 91.62 102 LEU A O 1
ATOM 803 N N . ASN A 1 103 ? 2.771 9.632 0.972 1.00 89.56 103 ASN A N 1
ATOM 804 C CA . ASN A 1 103 ? 3.859 10.439 0.409 1.00 89.56 103 ASN A CA 1
ATOM 805 C C . ASN A 1 103 ? 5.024 9.563 -0.080 1.00 89.56 103 ASN A C 1
ATOM 807 O O . ASN A 1 103 ? 5.602 9.836 -1.133 1.00 89.56 103 ASN A O 1
ATOM 811 N N . GLY A 1 104 ? 5.345 8.491 0.650 1.00 88.94 104 GLY A N 1
ATOM 812 C CA . GLY A 1 104 ? 6.314 7.485 0.218 1.00 88.94 104 GLY A CA 1
ATOM 813 C C . GLY A 1 104 ? 5.912 6.840 -1.109 1.00 88.94 104 GLY A C 1
ATOM 814 O O . GLY A 1 104 ? 6.706 6.831 -2.049 1.00 88.94 104 GLY A O 1
ATOM 815 N N . ALA A 1 105 ? 4.659 6.388 -1.226 1.00 91.12 105 ALA A N 1
ATOM 816 C CA . ALA A 1 105 ? 4.110 5.819 -2.456 1.00 91.12 105 ALA A CA 1
ATOM 817 C C . ALA A 1 105 ? 4.161 6.819 -3.623 1.00 91.12 105 ALA A C 1
ATOM 819 O O . ALA A 1 105 ? 4.606 6.469 -4.715 1.00 91.12 105 ALA A O 1
ATOM 820 N N . LYS A 1 106 ? 3.805 8.086 -3.375 1.00 89.00 106 LYS A N 1
ATOM 821 C CA . LYS A 1 106 ? 3.915 9.170 -4.362 1.00 89.00 106 LYS A CA 1
ATOM 822 C C . LYS A 1 106 ? 5.352 9.366 -4.852 1.00 89.00 106 LYS A C 1
ATOM 824 O O . LYS A 1 106 ? 5.573 9.486 -6.054 1.00 89.00 106 LYS A O 1
ATOM 829 N N . SER A 1 107 ? 6.330 9.356 -3.944 1.00 87.56 107 SER A N 1
ATOM 830 C CA . SER A 1 107 ? 7.748 9.471 -4.305 1.00 87.56 107 SER A CA 1
ATOM 831 C C . SER A 1 107 ? 8.223 8.292 -5.162 1.00 87.56 107 SER A C 1
ATOM 833 O O . SER A 1 107 ? 8.971 8.498 -6.117 1.00 87.56 107 SER A O 1
ATOM 835 N N . MET A 1 108 ? 7.768 7.067 -4.867 1.00 87.56 108 MET A N 1
ATOM 836 C CA . MET A 1 108 ? 8.068 5.890 -5.695 1.00 87.56 108 MET A CA 1
ATOM 837 C C . MET A 1 108 ? 7.474 6.034 -7.097 1.00 87.56 108 MET A C 1
ATOM 839 O O . MET A 1 108 ? 8.179 5.835 -8.082 1.00 87.56 108 MET A O 1
ATOM 843 N N . LEU 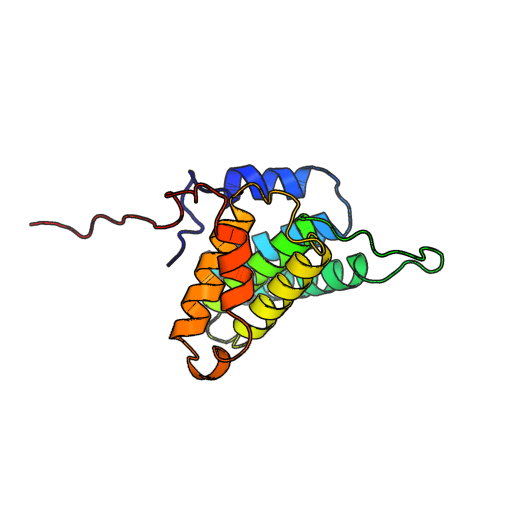A 1 109 ? 6.209 6.448 -7.189 1.00 85.00 109 LEU A N 1
ATOM 844 C CA . LEU A 1 109 ? 5.511 6.651 -8.456 1.00 85.00 109 LEU A CA 1
ATOM 845 C C . LEU A 1 109 ? 6.217 7.691 -9.343 1.00 85.00 109 LEU A C 1
ATOM 847 O O . LEU A 1 109 ? 6.477 7.424 -10.513 1.00 85.00 109 LEU A O 1
ATOM 851 N N . GLN A 1 110 ? 6.600 8.840 -8.777 1.00 83.00 110 GLN A N 1
ATOM 852 C CA . GLN A 1 110 ? 7.334 9.891 -9.497 1.00 83.00 110 GLN A CA 1
ATOM 853 C C . GLN A 1 110 ? 8.694 9.410 -10.027 1.00 83.00 110 GLN A C 1
ATOM 855 O O . GLN A 1 110 ? 9.132 9.845 -11.088 1.00 83.00 110 GLN A O 1
ATOM 860 N N . LYS A 1 111 ? 9.366 8.503 -9.307 1.00 83.25 111 LYS A N 1
ATOM 861 C CA . LYS A 1 111 ? 10.641 7.913 -9.742 1.00 83.25 111 LYS A CA 1
ATOM 862 C C . LYS A 1 111 ? 10.468 6.820 -10.798 1.00 83.25 111 LYS A C 1
ATOM 864 O O . LYS A 1 111 ? 11.346 6.677 -11.642 1.00 83.25 111 LYS A O 1
ATOM 869 N N . LEU A 1 112 ? 9.374 6.054 -10.755 1.00 80.38 112 LEU A N 1
ATOM 870 C CA . LEU A 1 112 ? 9.053 5.037 -11.768 1.00 80.38 112 LEU A CA 1
ATOM 871 C C . LEU A 1 112 ? 8.667 5.665 -13.108 1.00 80.38 112 LEU A C 1
ATOM 873 O O . LEU A 1 112 ? 9.041 5.154 -14.163 1.00 80.38 112 LEU A O 1
ATOM 877 N N . TYR A 1 113 ? 7.945 6.783 -13.059 1.00 77.50 113 TYR A N 1
ATOM 878 C CA . TYR A 1 113 ? 7.410 7.462 -14.237 1.00 77.50 113 TYR A CA 1
ATOM 879 C C . TYR A 1 113 ? 7.829 8.944 -14.248 1.00 77.50 113 TYR A C 1
ATOM 881 O O . TYR A 1 113 ? 6.975 9.824 -14.140 1.00 77.50 113 TYR A O 1
ATOM 889 N N . PRO A 1 114 ? 9.140 9.245 -14.368 1.00 71.06 114 PRO A N 1
ATOM 890 C CA . PRO A 1 114 ? 9.644 10.621 -14.316 1.00 71.06 114 PRO A CA 1
ATOM 891 C C . PRO A 1 114 ? 9.131 11.450 -15.502 1.00 71.06 114 PRO A C 1
ATOM 893 O O . PRO A 1 114 ? 8.676 12.586 -15.348 1.00 71.06 114 PRO A O 1
ATOM 896 N N . ASP A 1 115 ? 9.116 10.838 -16.686 1.00 64.31 115 ASP A N 1
ATOM 897 C CA . ASP A 1 115 ? 8.491 11.390 -17.874 1.00 64.31 115 ASP A CA 1
ATOM 898 C C . ASP A 1 115 ? 7.026 10.965 -17.883 1.00 64.31 115 ASP A C 1
ATOM 900 O O . ASP A 1 115 ? 6.694 9.856 -18.308 1.00 64.31 115 ASP A O 1
ATOM 904 N N . HIS A 1 116 ? 6.143 11.876 -17.473 1.00 57.44 116 HIS A N 1
ATOM 905 C CA . HIS A 1 116 ? 4.677 11.756 -17.420 1.00 57.44 116 HIS A CA 1
ATOM 906 C C . HIS A 1 116 ? 4.015 11.398 -18.782 1.00 57.44 116 HIS A C 1
ATOM 908 O O . HIS A 1 116 ? 2.805 11.502 -18.949 1.00 57.44 116 HIS A O 1
ATOM 914 N N . LYS A 1 117 ? 4.819 11.032 -19.790 1.00 47.28 117 LYS A N 1
ATOM 915 C CA . LYS A 1 117 ? 4.481 10.697 -21.176 1.00 47.28 117 LYS A CA 1
ATOM 916 C C . LYS A 1 117 ? 4.378 9.196 -21.442 1.00 47.28 117 LYS A C 1
ATOM 918 O O . LYS A 1 117 ? 3.837 8.816 -22.477 1.00 47.28 117 LYS A O 1
ATOM 923 N N . LYS A 1 118 ? 4.915 8.331 -20.574 1.00 52.50 118 LYS A N 1
ATOM 924 C CA . LYS A 1 118 ? 4.637 6.894 -20.688 1.00 52.50 118 LYS A CA 1
ATOM 925 C C . LYS A 1 118 ? 3.234 6.662 -20.153 1.00 52.50 118 LYS A C 1
ATOM 927 O O . LYS A 1 118 ? 2.972 6.995 -19.003 1.00 52.50 118 LYS A O 1
ATOM 932 N N . HIS A 1 119 ? 2.353 6.115 -20.992 1.00 49.19 119 HIS A N 1
ATOM 933 C CA . HIS A 1 119 ? 1.048 5.635 -20.554 1.00 49.19 119 HIS A CA 1
ATOM 934 C C . HIS A 1 119 ? 1.254 4.715 -19.349 1.00 49.19 119 HIS A C 1
ATOM 936 O O . HIS A 1 119 ? 1.724 3.585 -19.493 1.00 49.19 119 HIS A O 1
ATOM 942 N N . ILE A 1 120 ? 0.912 5.215 -18.166 1.00 54.31 120 ILE A N 1
ATOM 943 C CA . ILE A 1 120 ? 0.591 4.365 -17.034 1.00 54.31 120 ILE A CA 1
ATOM 944 C C . ILE A 1 120 ? -0.719 3.724 -17.475 1.00 54.31 120 ILE A C 1
ATOM 946 O O . ILE A 1 120 ? -1.728 4.421 -17.598 1.00 54.31 120 ILE A O 1
ATOM 950 N N . LYS A 1 121 ? -0.711 2.433 -17.827 1.00 53.28 121 LYS A N 1
ATOM 951 C CA . LYS A 1 121 ? -1.985 1.710 -17.876 1.00 53.28 121 LYS A CA 1
ATOM 952 C C . LYS A 1 121 ? -2.630 1.935 -16.511 1.00 53.28 121 LYS A C 1
ATOM 954 O O . LYS A 1 121 ? -1.916 1.828 -15.514 1.00 53.28 121 LYS A O 1
ATOM 959 N N . ALA A 1 122 ? -3.910 2.312 -16.448 1.00 54.06 122 ALA A N 1
ATOM 960 C CA . ALA A 1 122 ? -4.643 2.318 -15.181 1.00 54.06 122 ALA A CA 1
ATOM 961 C C . ALA A 1 122 ? -4.787 0.878 -14.680 1.00 54.06 122 ALA A C 1
ATOM 963 O O . ALA A 1 122 ? -5.847 0.268 -14.743 1.00 54.06 122 ALA A O 1
ATOM 964 N N . ASP A 1 123 ? -3.673 0.341 -14.214 1.00 74.50 123 ASP A N 1
ATOM 965 C CA . ASP A 1 123 ? -3.581 -0.907 -13.510 1.00 74.50 123 ASP A CA 1
ATOM 966 C C . ASP A 1 123 ? -3.944 -0.609 -12.053 1.00 74.50 123 ASP A C 1
ATOM 968 O O . ASP A 1 123 ? -3.744 0.499 -11.537 1.00 74.50 123 ASP A O 1
ATOM 972 N N . PHE A 1 124 ? -4.499 -1.612 -11.384 1.00 82.50 124 PHE A N 1
ATOM 973 C CA . PHE A 1 124 ? -5.068 -1.531 -10.043 1.00 82.50 124 PHE A CA 1
ATOM 974 C C . PHE A 1 124 ? -4.274 -0.667 -9.042 1.00 82.50 124 PHE A C 1
ATOM 976 O O . PHE A 1 124 ? -4.871 0.117 -8.302 1.00 82.50 124 PHE A O 1
ATOM 983 N N . LEU A 1 125 ? -2.937 -0.768 -9.029 1.00 85.06 125 LEU A N 1
ATOM 984 C CA . LEU A 1 125 ? -2.067 -0.010 -8.122 1.00 85.06 125 LEU A CA 1
ATOM 985 C C . LEU A 1 125 ? -2.227 1.508 -8.259 1.00 85.06 125 LEU A C 1
ATOM 987 O O . LEU A 1 125 ? -2.219 2.226 -7.258 1.00 85.06 125 LEU A O 1
ATOM 991 N N . PHE A 1 126 ? -2.367 2.003 -9.488 1.00 83.38 126 PHE A N 1
ATOM 992 C CA . PHE A 1 126 ? -2.496 3.431 -9.743 1.00 83.38 126 PHE A CA 1
ATOM 993 C C . PHE A 1 126 ? -3.866 3.939 -9.293 1.00 83.38 126 PHE A C 1
ATOM 995 O O . PHE A 1 126 ? -3.949 4.928 -8.566 1.00 83.38 126 PHE A O 1
ATOM 1002 N N . THR A 1 127 ? -4.943 3.229 -9.639 1.00 82.06 127 THR A N 1
ATOM 1003 C CA . THR A 1 127 ? -6.299 3.596 -9.207 1.00 82.06 127 THR A CA 1
ATOM 1004 C C . THR A 1 127 ? -6.449 3.508 -7.683 1.00 82.06 127 THR A C 1
ATOM 1006 O O . THR A 1 127 ? -7.081 4.368 -7.066 1.00 82.06 127 THR A O 1
ATOM 1009 N N . TRP A 1 128 ? -5.792 2.537 -7.045 1.00 88.31 128 TRP A N 1
ATOM 1010 C CA . TRP A 1 128 ? -5.714 2.434 -5.588 1.00 88.31 128 TRP A CA 1
ATOM 1011 C C . TRP A 1 128 ? -4.965 3.615 -4.953 1.00 88.31 128 TRP A C 1
ATOM 1013 O O . TRP A 1 128 ? -5.458 4.214 -3.995 1.00 88.31 128 TRP A O 1
ATOM 1023 N N . PHE A 1 129 ? -3.812 4.010 -5.498 1.00 88.69 129 PHE A N 1
ATOM 1024 C CA . PHE A 1 129 ? -3.094 5.206 -5.047 1.00 88.69 129 PHE A CA 1
ATOM 1025 C C . PHE A 1 129 ? -3.946 6.470 -5.165 1.00 88.69 129 PHE A C 1
ATOM 1027 O O . PHE A 1 129 ? -4.039 7.244 -4.211 1.00 88.69 129 PHE A O 1
ATOM 1034 N N . LEU A 1 130 ? -4.621 6.650 -6.300 1.00 84.56 130 LEU A N 1
ATOM 1035 C CA . LEU A 1 130 ? -5.483 7.800 -6.553 1.00 84.56 130 LEU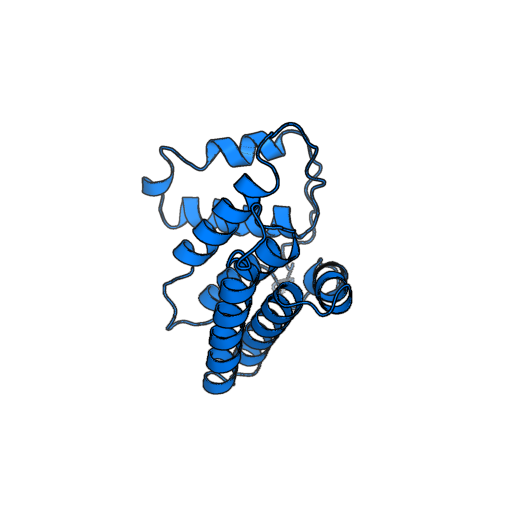 A CA 1
ATOM 1036 C C . LEU A 1 130 ? -6.623 7.920 -5.553 1.00 84.56 130 LEU A C 1
ATOM 1038 O O . LEU A 1 130 ? -6.898 9.022 -5.085 1.00 84.56 130 LEU A O 1
ATOM 1042 N N . TYR A 1 131 ? -7.254 6.802 -5.189 1.00 86.31 131 TYR A N 1
ATOM 1043 C CA . TYR A 1 131 ? -8.269 6.799 -4.140 1.00 86.31 131 TYR A CA 1
ATOM 1044 C C . TYR A 1 131 ? -7.726 7.417 -2.844 1.00 86.31 131 TYR A C 1
ATOM 1046 O O . TYR A 1 131 ? -8.365 8.298 -2.267 1.00 86.31 131 TYR A O 1
ATOM 1054 N N . HIS A 1 132 ? -6.533 7.004 -2.402 1.00 88.44 132 HIS A N 1
ATOM 1055 C CA . HIS A 1 132 ? -5.939 7.538 -1.176 1.00 88.44 132 HIS A CA 1
ATOM 1056 C C . HIS A 1 132 ? -5.470 8.989 -1.328 1.00 88.44 132 HIS A C 1
ATOM 1058 O O . HIS A 1 132 ? -5.633 9.764 -0.389 1.00 88.44 132 HIS A O 1
ATOM 1064 N N . GLU A 1 133 ? -4.936 9.387 -2.485 1.00 86.38 133 GLU A N 1
ATOM 1065 C CA . GLU A 1 133 ? -4.505 10.773 -2.718 1.00 86.38 133 G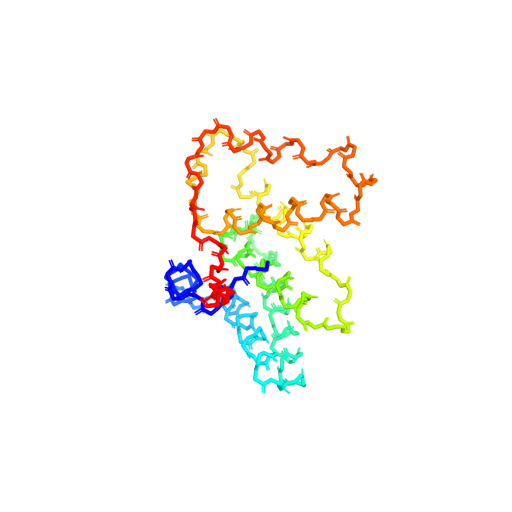LU A CA 1
ATOM 1066 C C . GLU A 1 133 ? -5.699 11.741 -2.752 1.00 86.38 133 GLU A C 1
ATOM 1068 O O . GLU A 1 133 ? -5.646 12.805 -2.130 1.00 86.38 133 GLU A O 1
ATOM 1073 N N . VAL A 1 134 ? -6.814 11.358 -3.385 1.00 84.69 134 VAL A N 1
ATOM 1074 C CA . VAL A 1 134 ? -8.064 12.135 -3.354 1.00 84.69 134 VAL A CA 1
ATOM 1075 C C . VAL A 1 134 ? -8.617 12.203 -1.931 1.00 84.69 134 VAL A C 1
ATOM 1077 O O . VAL A 1 134 ? -8.931 13.292 -1.452 1.00 84.69 134 VAL A O 1
ATOM 1080 N N . LEU A 1 135 ? -8.676 11.073 -1.218 1.00 85.75 135 LEU A N 1
ATOM 1081 C CA . LEU A 1 135 ? -9.122 11.036 0.177 1.00 85.75 135 LEU A CA 1
ATOM 1082 C C . LEU A 1 135 ? -8.267 11.946 1.074 1.00 85.75 135 LEU A C 1
ATOM 1084 O O . LEU A 1 135 ? -8.803 12.665 1.915 1.00 85.75 135 LEU A O 1
ATOM 1088 N N . ALA A 1 136 ? -6.950 11.971 0.866 1.00 85.50 136 ALA A N 1
ATOM 1089 C CA . ALA A 1 136 ? -6.038 12.834 1.610 1.00 85.50 136 ALA A CA 1
ATOM 1090 C C . ALA A 1 136 ? -6.276 14.324 1.340 1.00 85.50 136 ALA A C 1
ATOM 1092 O O . ALA A 1 136 ? -6.099 15.137 2.246 1.00 85.50 136 ALA A O 1
ATOM 1093 N N . CYS A 1 137 ? -6.708 14.695 0.130 1.00 81.75 137 CYS A N 1
ATOM 1094 C CA . CYS A 1 137 ? -7.083 16.077 -0.179 1.00 81.75 137 CYS A CA 1
ATOM 1095 C C . CYS A 1 137 ? -8.309 16.524 0.626 1.00 81.75 137 CYS A C 1
ATOM 1097 O O . CYS A 1 137 ? -8.333 17.649 1.118 1.00 81.75 137 CYS A O 1
ATOM 1099 N N . PHE A 1 138 ? -9.292 15.639 0.817 1.00 82.56 138 PHE A N 1
ATOM 1100 C CA . PHE A 1 138 ? -10.443 15.926 1.677 1.00 82.56 138 PHE A CA 1
ATOM 1101 C C . PHE A 1 138 ? -10.074 15.948 3.163 1.00 82.56 138 PHE A C 1
ATOM 1103 O O . PHE A 1 138 ? -10.556 16.805 3.898 1.00 82.56 138 PHE A O 1
ATOM 1110 N N . ALA A 1 139 ? -9.202 15.039 3.608 1.00 83.69 139 ALA A N 1
ATOM 1111 C CA . ALA A 1 139 ? -8.771 14.974 5.003 1.00 83.69 139 ALA A CA 1
ATOM 1112 C C . ALA A 1 139 ? -7.885 16.167 5.417 1.00 83.69 139 ALA A C 1
ATOM 1114 O O . ALA A 1 139 ? -7.912 16.577 6.576 1.00 83.69 139 ALA A O 1
ATOM 1115 N N . GLN A 1 140 ? -7.095 16.728 4.492 1.00 81.88 140 GLN A N 1
ATOM 1116 C CA . GLN A 1 140 ? -6.203 17.867 4.743 1.00 81.88 140 GLN A CA 1
ATOM 1117 C C . GLN A 1 140 ? -6.217 18.887 3.587 1.00 81.88 140 GLN A C 1
ATOM 1119 O O . GLN A 1 140 ? -5.267 18.945 2.798 1.00 81.88 140 GLN A O 1
ATOM 1124 N N . PRO A 1 141 ? -7.237 19.763 3.513 1.00 68.38 141 PRO A N 1
ATOM 1125 C CA . PRO A 1 141 ? -7.406 20.713 2.406 1.00 68.38 141 PRO A CA 1
ATOM 1126 C C . PRO A 1 141 ? -6.226 21.681 2.217 1.00 68.38 141 PRO A C 1
ATOM 1128 O O . PRO A 1 141 ? -5.904 22.082 1.103 1.00 68.38 141 PRO A O 1
ATOM 1131 N N . LEU A 1 142 ? -5.510 22.024 3.294 1.00 67.44 142 LEU A N 1
ATOM 1132 C CA . LEU A 1 142 ? -4.348 22.925 3.237 1.00 67.44 142 LEU A CA 1
ATOM 1133 C C . LEU A 1 142 ? -3.132 22.318 2.505 1.00 67.44 142 LEU A C 1
ATOM 1135 O O . LEU A 1 142 ? -2.261 23.056 2.051 1.00 67.44 142 LEU A O 1
ATOM 1139 N N . ARG A 1 143 ? -3.075 20.988 2.329 1.00 64.19 143 ARG A N 1
ATOM 1140 C CA . ARG A 1 143 ? -2.035 20.285 1.545 1.00 64.19 143 ARG A CA 1
ATOM 1141 C C . ARG A 1 143 ? -2.193 20.520 0.031 1.00 64.19 143 ARG A C 1
ATOM 1143 O O . ARG A 1 143 ? -1.262 20.277 -0.738 1.00 64.19 143 ARG A O 1
ATOM 1150 N N . GLN A 1 144 ? -3.366 20.983 -0.404 1.00 55.19 144 GLN A N 1
ATOM 1151 C CA . GLN A 1 144 ? -3.823 20.965 -1.795 1.00 55.19 144 GLN A CA 1
ATOM 1152 C C . GLN A 1 144 ? -3.168 22.022 -2.698 1.00 55.19 144 GLN A C 1
ATOM 1154 O O . GLN A 1 144 ? -3.188 21.854 -3.915 1.00 55.19 144 GLN A O 1
ATOM 1159 N N . ALA A 1 145 ? -2.528 23.053 -2.136 1.00 52.28 145 ALA A N 1
ATOM 1160 C CA . ALA A 1 145 ? -2.043 24.196 -2.912 1.00 52.28 145 ALA A CA 1
ATOM 1161 C C . ALA A 1 145 ? -0.976 23.855 -3.978 1.00 52.28 145 ALA A C 1
ATOM 1163 O O . ALA A 1 145 ? -0.924 24.546 -4.987 1.00 52.28 145 ALA A O 1
ATOM 1164 N N . ASN A 1 146 ? -0.180 22.785 -3.812 1.00 51.56 146 ASN A N 1
ATOM 1165 C CA . ASN A 1 146 ? 0.978 22.530 -4.691 1.00 51.56 146 ASN A CA 1
ATOM 1166 C C . ASN A 1 146 ? 1.075 21.119 -5.313 1.00 51.56 146 ASN A C 1
ATOM 1168 O O . ASN A 1 146 ? 1.946 20.907 -6.143 1.00 51.56 146 ASN A O 1
ATOM 1172 N N . ASN A 1 147 ? 0.244 20.137 -4.927 1.00 55.91 147 ASN A N 1
ATOM 1173 C CA . ASN A 1 147 ? 0.594 18.713 -5.132 1.00 55.91 147 ASN A CA 1
ATOM 1174 C C . ASN A 1 147 ? -0.476 17.807 -5.778 1.00 55.91 147 ASN A C 1
ATOM 1176 O O . ASN A 1 147 ? -0.131 16.716 -6.231 1.00 55.91 147 ASN A O 1
ATOM 1180 N N . CYS A 1 148 ? -1.755 18.195 -5.789 1.00 53.84 148 CYS A N 1
ATOM 1181 C CA . CYS A 1 148 ? -2.861 17.338 -6.257 1.00 53.84 148 CYS A CA 1
ATOM 1182 C C . CYS A 1 148 ? -3.034 17.364 -7.794 1.00 53.84 148 CYS A C 1
ATOM 1184 O O . CYS A 1 148 ? -3.371 16.357 -8.415 1.00 53.84 148 CYS A O 1
ATOM 1186 N N . LEU A 1 149 ? -2.741 18.508 -8.420 1.00 53.09 149 LEU A N 1
ATOM 1187 C CA . LEU A 1 149 ? -2.979 18.763 -9.846 1.00 53.09 149 LEU A CA 1
ATOM 1188 C C . LEU A 1 149 ? -2.086 17.942 -10.794 1.00 53.09 149 LEU A C 1
ATOM 1190 O O . LEU A 1 149 ? -2.574 17.497 -11.830 1.00 53.09 149 LEU A O 1
ATOM 1194 N N . ASP A 1 150 ? -0.833 17.660 -10.426 1.00 61.19 150 ASP A N 1
ATOM 1195 C CA . ASP A 1 150 ? 0.092 16.875 -11.267 1.00 61.19 150 ASP A CA 1
ATOM 1196 C C . ASP A 1 150 ? -0.357 15.420 -11.458 1.00 61.19 150 ASP A C 1
ATOM 1198 O O . ASP A 1 150 ? -0.183 14.828 -12.523 1.00 61.19 150 ASP A O 1
ATOM 1202 N N . VAL A 1 151 ? -1.002 14.841 -10.445 1.00 56.03 151 VAL A N 1
ATOM 1203 C CA . VAL A 1 151 ? -1.458 13.446 -10.483 1.00 56.03 151 VAL A CA 1
ATOM 1204 C C . VAL A 1 151 ? -2.739 13.300 -11.318 1.00 56.03 151 VAL A C 1
ATOM 1206 O O . VAL A 1 151 ? -2.907 12.316 -12.036 1.00 56.03 151 VAL A O 1
ATOM 1209 N N . LEU A 1 152 ? -3.623 14.302 -11.301 1.00 57.41 152 LEU A N 1
ATOM 1210 C CA . LEU A 1 152 ? -4.795 14.349 -12.186 1.00 57.41 152 LEU A CA 1
ATOM 1211 C C . LEU A 1 152 ? -4.410 14.608 -13.655 1.00 57.41 152 LEU A C 1
ATOM 1213 O O . LEU A 1 152 ? -5.125 14.189 -14.564 1.00 57.41 152 LEU A O 1
ATOM 1217 N N . LEU A 1 153 ? -3.270 15.259 -13.909 1.00 57.34 153 LEU A N 1
ATOM 1218 C CA . LEU A 1 153 ? -2.725 15.410 -15.262 1.00 57.34 153 LEU A CA 1
ATOM 1219 C C . LEU A 1 153 ? -2.222 14.076 -15.838 1.00 57.34 153 LEU A C 1
ATOM 1221 O O . LEU A 1 153 ? -2.438 13.831 -17.025 1.00 57.34 153 LEU A O 1
ATOM 1225 N N . LEU A 1 154 ? -1.658 13.182 -15.011 1.00 53.97 154 LEU A N 1
ATOM 1226 C CA . LEU A 1 154 ? -1.325 11.800 -15.410 1.00 53.97 154 LEU A CA 1
ATOM 1227 C C . LEU A 1 154 ? -2.569 11.000 -15.845 1.00 53.97 154 LEU A C 1
ATOM 1229 O O . LEU A 1 154 ? -2.493 10.143 -16.721 1.00 53.97 154 LEU A O 1
ATOM 1233 N N . LEU A 1 155 ? -3.727 11.308 -15.258 1.00 52.94 155 LEU A N 1
ATOM 1234 C CA . LEU A 1 155 ? -4.995 10.606 -15.463 1.00 52.94 155 LEU A CA 1
ATOM 1235 C C . LEU A 1 155 ? -5.744 10.959 -16.746 1.00 52.94 155 LEU A C 1
ATOM 1237 O O . LEU A 1 155 ? -6.606 10.193 -17.170 1.00 52.94 155 LEU A O 1
ATOM 1241 N N . LYS A 1 156 ? -5.442 12.098 -17.381 1.00 51.03 156 LYS A N 1
ATOM 1242 C CA . LYS A 1 156 ? -6.226 12.634 -18.511 1.00 51.03 156 LYS A CA 1
ATOM 1243 C C . LYS A 1 156 ? -6.225 11.733 -19.764 1.00 51.03 156 LYS A C 1
ATOM 1245 O O . LYS A 1 156 ? -6.802 12.107 -20.779 1.00 51.03 156 LYS A O 1
ATOM 1250 N N . THR A 1 157 ? -5.574 10.570 -19.706 1.00 48.41 157 THR A N 1
ATOM 1251 C CA . THR A 1 157 ? -5.391 9.633 -20.819 1.00 48.41 157 THR A CA 1
ATOM 1252 C C . THR A 1 157 ? -5.768 8.176 -20.507 1.00 48.41 157 THR A C 1
ATOM 1254 O O . THR A 1 157 ? -5.505 7.318 -21.347 1.00 48.41 157 THR A O 1
ATOM 1257 N N . SER A 1 158 ? -6.380 7.861 -19.353 1.00 47.44 158 SER A N 1
ATOM 1258 C CA . SER A 1 158 ? -6.675 6.465 -18.979 1.00 47.44 158 SER A CA 1
ATOM 1259 C C . SER A 1 158 ? -8.126 6.216 -18.554 1.00 47.44 158 SER A C 1
ATOM 1261 O O . SER A 1 158 ? -8.671 6.959 -17.742 1.00 47.44 158 SER A O 1
ATOM 1263 N N . ASP A 1 159 ? -8.712 5.117 -19.044 1.00 49.97 159 ASP A N 1
ATOM 1264 C CA . ASP A 1 159 ? -9.960 4.537 -18.527 1.00 49.97 159 ASP A CA 1
ATOM 1265 C C . ASP A 1 159 ? -9.701 3.965 -17.125 1.00 49.97 159 ASP A C 1
ATOM 1267 O O . ASP A 1 159 ? -8.981 2.980 -16.972 1.00 49.97 159 ASP A O 1
ATOM 1271 N N . CYS A 1 160 ? -10.224 4.611 -16.083 1.00 52.00 160 CYS A N 1
ATOM 1272 C CA . CYS A 1 160 ? -10.073 4.150 -14.702 1.00 52.00 160 CYS A CA 1
ATOM 1273 C C . CYS A 1 160 ? -10.964 2.937 -14.404 1.00 52.00 160 CYS A C 1
ATOM 1275 O O . CYS A 1 160 ? -12.149 2.927 -14.738 1.00 52.00 160 CYS A O 1
ATOM 1277 N N . ASP A 1 161 ? -10.408 1.954 -13.695 1.00 50.94 161 ASP A N 1
ATOM 1278 C CA . ASP A 1 161 ? -11.112 0.740 -13.287 1.00 50.94 161 ASP A CA 1
ATOM 1279 C C . ASP A 1 161 ? -12.215 1.044 -12.247 1.00 50.94 161 ASP A C 1
ATOM 1281 O O . ASP A 1 161 ? -11.985 1.702 -11.228 1.00 50.94 161 ASP A O 1
ATOM 1285 N N . SER A 1 162 ? -13.436 0.571 -12.502 1.00 52.12 162 SER A N 1
ATOM 1286 C CA . SER A 1 162 ? -14.649 0.887 -11.721 1.00 52.12 162 SER A CA 1
ATOM 1287 C C . SER A 1 162 ? -14.856 -0.026 -10.499 1.00 52.12 162 SER A C 1
ATOM 1289 O O . SER A 1 162 ? -15.879 0.042 -9.821 1.00 52.12 162 SER A O 1
ATOM 1291 N N . THR A 1 163 ? -13.883 -0.882 -10.185 1.00 51.38 163 THR A N 1
ATOM 1292 C CA . THR A 1 163 ? -14.029 -2.025 -9.265 1.00 51.38 163 THR A CA 1
ATOM 1293 C C . THR A 1 163 ? -13.513 -1.804 -7.836 1.00 51.38 163 THR A C 1
ATOM 1295 O O . THR A 1 163 ? -13.579 -2.720 -7.017 1.00 51.38 163 THR A O 1
ATOM 1298 N N . LEU A 1 164 ? -13.034 -0.602 -7.493 1.00 52.03 164 LEU A N 1
ATOM 1299 C CA . LEU A 1 164 ? -12.422 -0.304 -6.183 1.00 52.03 164 LEU A CA 1
ATOM 1300 C C . LEU A 1 164 ? -13.403 -0.094 -5.022 1.00 52.03 164 LEU A C 1
ATOM 1302 O O . LEU A 1 164 ? -13.000 -0.168 -3.859 1.00 52.03 164 LEU A O 1
ATOM 1306 N N . VAL A 1 165 ? -14.675 0.175 -5.315 1.00 47.06 165 VAL A N 1
ATOM 1307 C CA . VAL A 1 165 ? -15.694 0.427 -4.293 1.00 47.06 165 VAL A CA 1
ATOM 1308 C C . VAL A 1 165 ? -16.514 -0.841 -4.083 1.00 47.06 165 VAL A C 1
ATOM 1310 O O . VAL A 1 165 ? -17.239 -1.280 -4.975 1.00 47.06 165 VAL A O 1
ATOM 131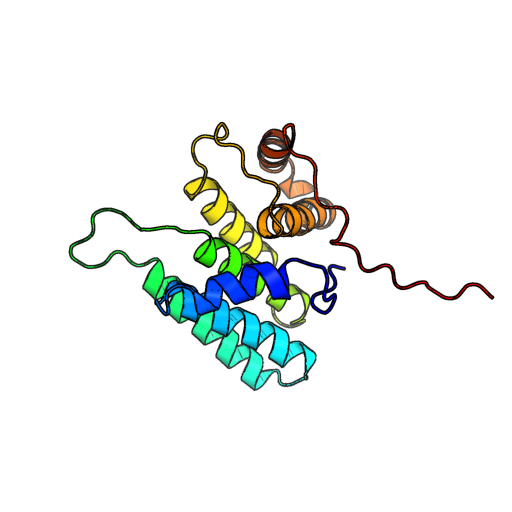3 N N . GLY A 1 166 ? -16.412 -1.421 -2.886 1.00 42.16 166 GLY A N 1
ATOM 1314 C CA . GLY A 1 166 ? -17.312 -2.480 -2.450 1.00 42.16 166 GLY A CA 1
ATOM 1315 C C . GLY A 1 166 ? -18.727 -1.921 -2.336 1.00 42.16 166 GLY A C 1
ATOM 1316 O O . GLY A 1 166 ? -19.009 -1.113 -1.454 1.00 42.16 166 GLY A O 1
ATOM 1317 N N . HIS A 1 167 ? -19.610 -2.330 -3.244 1.00 36.72 167 HIS A N 1
ATOM 1318 C CA . HIS A 1 167 ? -21.046 -2.157 -3.076 1.00 36.72 167 HIS A CA 1
ATOM 1319 C C . HIS A 1 167 ? -21.520 -3.199 -2.056 1.00 36.72 167 HIS A C 1
ATOM 1321 O O . HIS A 1 167 ? -21.968 -4.282 -2.431 1.00 36.72 167 HIS A O 1
ATOM 1327 N N . ASP A 1 168 ? -21.442 -2.876 -0.766 1.00 37.28 168 ASP A N 1
ATOM 1328 C CA . ASP A 1 168 ? -22.398 -3.467 0.162 1.00 37.28 168 ASP A CA 1
ATOM 1329 C C . ASP A 1 168 ? -23.750 -2.853 -0.189 1.00 37.28 168 ASP A C 1
ATOM 1331 O O . ASP A 1 168 ? -23.976 -1.647 -0.050 1.00 37.28 168 ASP A O 1
ATOM 1335 N N . LYS A 1 169 ? -24.647 -3.682 -0.729 1.00 37.12 169 LYS A N 1
ATOM 1336 C CA . LYS A 1 169 ? -26.073 -3.371 -0.732 1.00 37.12 169 LYS A CA 1
ATOM 1337 C C . LYS A 1 169 ? -26.487 -3.255 0.731 1.00 37.12 169 LYS A C 1
ATOM 1339 O O . LYS A 1 169 ? -26.824 -4.249 1.364 1.00 37.12 169 LYS A O 1
ATOM 1344 N N . ILE A 1 170 ? -26.434 -2.036 1.257 1.00 40.03 170 ILE A N 1
ATOM 1345 C CA . ILE A 1 170 ? -27.201 -1.660 2.436 1.00 40.03 170 ILE A CA 1
ATOM 1346 C C . ILE A 1 170 ? -28.654 -1.991 2.095 1.00 40.03 170 ILE A C 1
ATOM 1348 O O . ILE A 1 170 ? -29.159 -1.584 1.046 1.00 40.03 170 ILE A O 1
ATOM 1352 N N . CYS A 1 171 ? -29.249 -2.827 2.941 1.00 43.75 171 CYS A N 1
ATOM 1353 C CA . CYS A 1 171 ? -30.611 -3.322 2.859 1.00 43.75 171 CYS A CA 1
ATOM 1354 C C . CYS A 1 171 ? -31.584 -2.252 2.346 1.00 43.75 171 CYS A C 1
ATOM 1356 O O . CYS A 1 171 ? -31.588 -1.121 2.827 1.00 43.75 171 CYS A O 1
ATOM 1358 N N . SER A 1 172 ? -32.426 -2.633 1.391 1.00 35.94 172 SER A N 1
ATOM 1359 C CA . SER A 1 172 ? -33.695 -1.956 1.144 1.00 35.94 172 SER A CA 1
ATOM 1360 C C . SER A 1 172 ? -34.793 -2.920 1.578 1.00 35.94 172 SER A C 1
ATOM 1362 O O . SER A 1 172 ? -34.696 -4.115 1.293 1.00 35.94 172 SER A O 1
ATOM 1364 N N . GLU A 1 173 ? -35.712 -2.355 2.353 1.00 36.38 173 GLU A N 1
ATOM 1365 C CA . GLU A 1 173 ? -36.805 -2.945 3.136 1.00 36.38 173 GLU A CA 1
ATOM 1366 C C . GLU A 1 173 ? -37.722 -3.913 2.377 1.00 36.38 173 GLU A C 1
ATOM 1368 O O . GLU A 1 173 ? -37.920 -3.734 1.152 1.00 36.38 173 GLU A O 1
#

Organism: Fusarium solani (NCBI:txid169388)